Protein AF-A0AAW5EIE1-F1 (afdb_monomer)

Secondary structure (DSSP, 8-state):
-HHHHHHHHHHHHHHHHHHHTT-SEEE--TTSEEEE-TTSHHHHHHHHHTTTSEEEEEEEEEETTEEEEEEEEEETTEEEEEE-SSPPBTTTB--SSHHHHHHHT-TTPPPPPP--S-----S--

Sequence (125 aa):
QENVSVNSDNLIKEIIQAINEKKELVILPETAFAFNLKNTLYEKMLKELSYQIIIITGAFNIQEGKTYNSTYIFKGGNSYILNKHFLVPFGEEIPFFKKTIQKYFLPNIAEFDQGPLQSKYKLND

Foldseek 3Di:
DVVLVVLLVVVLVVLVVCLVVQHQEDEEDLDSRAEAPPPDPSLQSLLVSQLRHWYWYWHWHDDPNFIFSWIWIHHNSDIDIGGAADDDDPQADPDPPRVVCCVPPNVPHHHHDGDDDDPDDDPDD

pLDDT: mean 87.67, std 12.0, range [51.94, 98.62]

Nearest PDB structures (foldseek):
  1j31-assembly2_D  TM=7.110E-01  e=5.820E-05  Pyrococcus horikoshii OT3
  6ypa-assembly2_C  TM=7.071E-01  e=7.002E-05  Pyrococcus horikoshii
  2e11-assembly2_D  TM=8.183E-01  e=5.350E-04  Xanthomonas campestris pv. campestris
  3ilv-assembly1_A  TM=7.315E-01  e=3.073E-04  Cytophaga hutchinsonii ATCC 33406
  6ofb-assembly1_A  TM=7.328E-01  e=5.917E-03  Homo sapiens

Organism: Campylobacte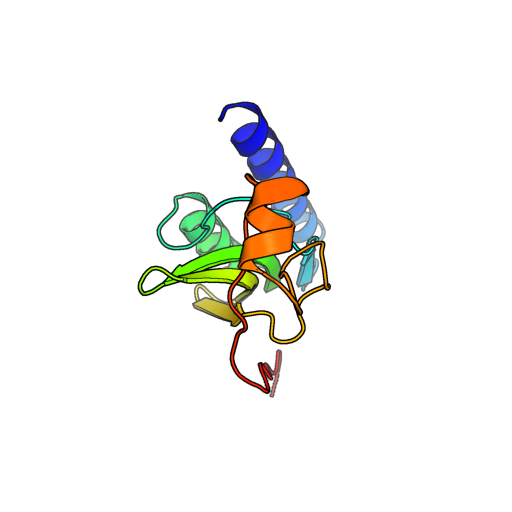r jejuni (NCBI:txid197)

Solvent-accessible surface area (backbone atoms only — not comparable to full-atom values): 7135 Å² total; per-residue (Å²): 113,70,71,59,52,56,52,43,54,50,53,51,50,53,52,51,48,39,45,75,70,68,37,67,65,49,79,53,54,68,58,61,41,86,44,61,40,75,96,36,72,63,47,53,52,48,19,62,52,9,64,69,26,34,39,36,36,10,22,30,42,71,56,97,93,40,40,21,55,18,44,36,39,22,46,71,54,39,79,48,79,36,44,42,47,85,67,50,73,79,72,29,34,66,87,66,64,44,74,58,44,26,74,75,77,45,76,80,69,73,63,48,45,71,32,63,92,76,71,85,80,76,94,68,135

InterPro domains:
  IPR003010 Carbon-nitrogen hydrolase [PS50263] (1-125)
  IPR004563 Apolipoprotein N-acyltransferase [PTHR38686] (12-123)
  IPR036526 Carbon-nitrogen hydrolase superfamily [G3DSA:3.60.110.10] (1-116)
  IPR036526 Carbon-nitrogen hydrolase superfamily [SSF56317] (3-105)

Structure (mmCIF, N/CA/C/O backbone):
data_AF-A0AAW5EIE1-F1
#
_entry.id   AF-A0AAW5EIE1-F1
#
loop_
_atom_site.group_PDB
_atom_site.id
_atom_site.type_symbol
_atom_site.label_atom_id
_atom_site.label_alt_id
_atom_site.label_comp_id
_atom_site.label_asym_id
_atom_site.label_entity_id
_atom_site.label_seq_id
_atom_site.pdbx_PDB_ins_code
_atom_site.Cartn_x
_atom_site.Cartn_y
_atom_site.Cartn_z
_atom_site.occupancy
_atom_site.B_iso_or_equiv
_atom_site.auth_seq_id
_atom_site.auth_comp_id
_atom_site.auth_asym_id
_atom_site.auth_atom_id
_atom_site.pdbx_PDB_model_num
ATOM 1 N N . GLN A 1 1 ? 6.346 16.640 -6.702 1.00 51.94 1 GLN A N 1
ATOM 2 C CA . GLN A 1 1 ? 6.401 16.050 -5.345 1.00 51.94 1 GLN A CA 1
ATOM 3 C C . GLN A 1 1 ? 5.239 16.535 -4.480 1.00 51.94 1 GLN A C 1
ATOM 5 O O . GLN A 1 1 ? 4.584 15.693 -3.891 1.00 51.94 1 GLN A O 1
ATOM 10 N N . GLU A 1 2 ? 4.900 17.827 -4.495 1.00 56.16 2 GLU A N 1
ATOM 11 C CA . GLU A 1 2 ? 3.816 18.424 -3.685 1.00 56.16 2 GLU A CA 1
ATOM 12 C C . GLU A 1 2 ? 2.404 17.845 -3.947 1.00 56.16 2 GLU A C 1
ATOM 14 O O . GLU A 1 2 ? 1.664 17.550 -3.014 1.00 56.16 2 GLU A O 1
ATOM 19 N N . ASN A 1 3 ? 2.046 17.553 -5.203 1.00 60.66 3 ASN A N 1
ATOM 20 C CA . ASN A 1 3 ? 0.731 16.963 -5.523 1.00 60.66 3 ASN A CA 1
ATOM 21 C C . ASN A 1 3 ? 0.568 15.508 -5.038 1.00 60.66 3 ASN A C 1
ATOM 23 O O . ASN A 1 3 ? -0.545 15.071 -4.754 1.00 60.66 3 ASN A O 1
ATOM 27 N N . VAL A 1 4 ? 1.669 14.754 -4.934 1.00 66.25 4 VAL A N 1
ATOM 28 C CA . VAL A 1 4 ? 1.647 13.351 -4.481 1.00 66.25 4 VAL A CA 1
ATOM 29 C C . VAL A 1 4 ? 1.430 13.284 -2.969 1.00 66.25 4 VAL A C 1
ATOM 31 O O . VAL A 1 4 ? 0.671 12.434 -2.503 1.00 66.25 4 VAL A O 1
ATOM 34 N N . SER A 1 5 ? 2.030 14.205 -2.206 1.00 72.69 5 SER A N 1
ATOM 35 C CA . SER A 1 5 ? 1.793 14.311 -0.762 1.00 72.69 5 SER A CA 1
ATOM 36 C C . SER A 1 5 ? 0.367 14.765 -0.455 1.00 72.69 5 SER A C 1
ATOM 38 O O . SER A 1 5 ? -0.298 14.128 0.352 1.00 72.69 5 SER A O 1
ATOM 40 N N . VAL A 1 6 ? -0.162 15.767 -1.170 1.00 75.69 6 VAL A N 1
ATOM 41 C CA . VAL A 1 6 ? -1.543 16.247 -0.954 1.00 75.69 6 VAL A CA 1
ATOM 42 C C . VAL A 1 6 ? -2.577 15.140 -1.185 1.00 75.69 6 VAL A C 1
ATOM 44 O O . VAL A 1 6 ? -3.496 14.980 -0.382 1.00 75.69 6 VAL A O 1
ATOM 47 N N . ASN A 1 7 ? -2.424 14.343 -2.249 1.00 88.94 7 ASN A N 1
ATOM 48 C CA . ASN A 1 7 ? -3.323 13.213 -2.498 1.00 88.94 7 ASN A CA 1
ATOM 49 C C . ASN A 1 7 ? -3.230 12.155 -1.390 1.00 88.94 7 ASN A C 1
ATOM 51 O O . ASN A 1 7 ? -4.246 11.685 -0.885 1.00 88.94 7 ASN A O 1
ATOM 55 N N . SER A 1 8 ? -2.008 11.821 -0.978 1.00 92.81 8 SER A N 1
ATOM 56 C CA . SER A 1 8 ? -1.754 10.838 0.079 1.00 92.81 8 SER A CA 1
ATOM 57 C C . SER A 1 8 ? -2.367 11.267 1.412 1.00 92.81 8 SER A C 1
ATOM 59 O O . SER A 1 8 ? -2.980 10.456 2.100 1.00 92.81 8 SER A O 1
ATOM 61 N N . ASP A 1 9 ? -2.280 12.552 1.751 1.00 94.62 9 ASP A N 1
ATOM 62 C CA . ASP A 1 9 ? -2.865 13.097 2.975 1.00 94.62 9 ASP A CA 1
ATOM 63 C C . ASP A 1 9 ? -4.399 13.044 2.952 1.00 94.62 9 ASP A C 1
ATOM 65 O O . ASP A 1 9 ? -5.029 12.813 3.985 1.00 94.62 9 ASP A O 1
ATOM 69 N N . ASN A 1 10 ? -5.020 13.213 1.781 1.00 95.94 10 ASN A N 1
ATOM 70 C CA . ASN A 1 10 ? -6.466 13.045 1.634 1.00 95.94 10 ASN A CA 1
ATOM 71 C C . ASN A 1 10 ? -6.891 11.583 1.816 1.00 95.94 10 ASN A C 1
ATOM 73 O O . ASN A 1 10 ? -7.852 11.330 2.538 1.00 95.94 10 ASN A O 1
ATOM 77 N N . LEU A 1 11 ? -6.128 10.625 1.284 1.00 97.31 11 LEU A N 1
ATOM 78 C CA . LEU A 1 11 ? -6.376 9.200 1.529 1.00 97.31 11 LEU A CA 1
ATOM 79 C C . LEU A 1 11 ? -6.273 8.851 3.021 1.00 97.31 11 LEU A C 1
ATOM 81 O O . LEU A 1 11 ? -7.089 8.093 3.540 1.00 97.31 11 LEU A O 1
ATOM 85 N N . ILE A 1 12 ? -5.310 9.435 3.744 1.00 97.94 12 ILE A N 1
ATOM 86 C CA . ILE A 1 12 ? -5.220 9.264 5.202 1.00 97.94 12 ILE A CA 1
ATOM 87 C C . ILE A 1 12 ? -6.476 9.802 5.900 1.00 97.94 12 ILE A C 1
ATOM 89 O O . ILE A 1 12 ? -6.994 9.149 6.806 1.00 97.94 12 ILE A O 1
ATOM 93 N N . LYS A 1 13 ? -7.003 10.958 5.477 1.00 97.81 13 LYS A N 1
ATOM 94 C CA . LYS A 1 13 ? -8.252 11.503 6.034 1.00 97.81 13 LYS A CA 1
ATOM 95 C C . LYS A 1 13 ? -9.444 10.582 5.777 1.00 97.81 13 LYS A C 1
ATOM 97 O O . LYS A 1 13 ? -10.235 10.382 6.693 1.00 97.81 13 LYS A O 1
ATOM 102 N N . GLU A 1 14 ? -9.552 9.992 4.587 1.00 97.81 14 GLU A N 1
ATOM 103 C CA . GLU A 1 14 ? -10.606 9.018 4.263 1.00 97.81 14 GLU A CA 1
ATOM 104 C C . GLU A 1 14 ? -10.526 7.770 5.155 1.00 97.81 14 GLU A C 1
ATOM 106 O O . GLU A 1 14 ? -11.544 7.305 5.667 1.00 97.81 14 GLU A O 1
ATOM 111 N N . ILE A 1 15 ? -9.316 7.266 5.427 1.00 98.50 15 ILE A N 1
ATOM 112 C CA . ILE A 1 15 ? -9.110 6.147 6.360 1.00 98.50 15 ILE A CA 1
ATOM 113 C C . ILE A 1 15 ? -9.536 6.539 7.782 1.00 98.50 15 ILE A C 1
ATOM 115 O O . ILE A 1 15 ? -10.245 5.782 8.444 1.00 98.50 15 ILE A O 1
ATOM 119 N N . ILE A 1 16 ? -9.140 7.724 8.258 1.00 98.56 16 ILE A N 1
ATOM 120 C CA . ILE A 1 16 ? -9.537 8.227 9.583 1.00 98.56 16 ILE A CA 1
ATOM 121 C C . ILE A 1 16 ? -11.059 8.384 9.670 1.00 98.56 16 ILE A C 1
ATOM 123 O O . ILE A 1 16 ? -11.661 8.032 10.684 1.00 98.56 16 ILE A O 1
ATOM 127 N N . GLN A 1 17 ? -11.700 8.870 8.608 1.00 98.56 17 GLN A N 1
ATOM 128 C CA . GLN A 1 17 ? -13.154 8.947 8.540 1.00 98.56 17 GLN A CA 1
ATOM 129 C C . GLN A 1 17 ? -13.787 7.552 8.640 1.00 98.56 17 GLN A C 1
ATOM 131 O O . GLN A 1 17 ? -14.705 7.368 9.435 1.00 98.56 17 GLN A O 1
ATOM 136 N N . ALA A 1 18 ? -13.267 6.555 7.919 1.00 98.50 18 ALA A N 1
ATOM 137 C CA . ALA A 1 18 ? -13.751 5.179 8.010 1.00 98.50 18 ALA A CA 1
ATOM 138 C C . ALA A 1 18 ? -13.607 4.594 9.432 1.00 98.50 18 ALA A C 1
ATOM 140 O O . ALA A 1 18 ? -14.518 3.917 9.911 1.00 98.50 18 ALA A O 1
ATOM 141 N N . ILE A 1 19 ? -12.515 4.906 10.140 1.00 98.50 19 ILE A N 1
ATOM 142 C CA . ILE A 1 19 ? -12.332 4.543 11.558 1.00 98.50 19 ILE A CA 1
ATOM 143 C C . ILE A 1 19 ? -13.406 5.202 12.432 1.00 98.50 19 ILE A C 1
ATOM 145 O O . ILE A 1 19 ? -14.047 4.527 13.238 1.00 98.50 19 ILE A O 1
ATOM 149 N N . ASN A 1 20 ? -13.648 6.504 12.255 1.00 98.44 20 ASN A N 1
ATOM 150 C CA . ASN A 1 20 ? -14.661 7.244 13.017 1.00 98.44 20 ASN A CA 1
ATOM 151 C C . ASN A 1 20 ? -16.080 6.708 12.768 1.00 98.44 20 ASN A C 1
ATOM 153 O O . ASN A 1 20 ? -16.903 6.655 13.682 1.00 98.44 20 ASN A O 1
ATOM 157 N N . GLU A 1 21 ? -16.353 6.258 11.544 1.00 98.38 21 GLU A N 1
ATOM 158 C CA . GLU A 1 21 ? -17.590 5.578 11.151 1.00 98.38 21 GLU A CA 1
ATOM 159 C C . GLU A 1 21 ? -17.651 4.104 11.596 1.00 98.38 21 GLU A C 1
ATOM 161 O O . GLU A 1 21 ? -18.618 3.407 11.280 1.00 98.38 21 GLU A O 1
ATOM 166 N N . LYS A 1 22 ? -16.644 3.626 12.343 1.00 97.94 22 LYS A N 1
ATOM 167 C CA . LYS A 1 22 ? -16.527 2.258 12.869 1.00 97.94 22 LYS A CA 1
ATOM 168 C C . LYS A 1 22 ? -16.569 1.182 11.779 1.00 97.94 22 LYS A C 1
ATOM 170 O O . LYS A 1 22 ? -17.140 0.111 11.980 1.00 97.94 22 LYS A O 1
ATOM 175 N N . LYS A 1 23 ? -15.989 1.463 10.610 1.00 98.12 23 LYS A N 1
ATOM 176 C CA . LYS A 1 23 ? -15.794 0.454 9.562 1.00 98.12 23 LYS A CA 1
ATOM 177 C C . LYS A 1 23 ? -14.722 -0.543 10.000 1.00 98.12 23 LYS A C 1
ATOM 179 O O . LYS A 1 23 ? -13.731 -0.169 10.617 1.00 98.12 23 LYS A O 1
ATOM 184 N N . GLU A 1 24 ? -14.892 -1.802 9.618 1.00 97.06 24 GLU A N 1
ATOM 185 C CA . GLU A 1 24 ? -13.910 -2.862 9.893 1.00 97.06 24 GLU A CA 1
ATOM 186 C C . GLU A 1 24 ? -12.776 -2.902 8.853 1.00 97.06 24 GLU A C 1
ATOM 188 O O . GLU A 1 24 ? -11.673 -3.373 9.133 1.00 97.06 24 GLU A O 1
ATOM 193 N N . LEU A 1 25 ? -13.046 -2.403 7.643 1.00 97.19 25 LEU A N 1
ATOM 194 C CA . LEU A 1 25 ? -12.171 -2.488 6.479 1.00 97.19 25 LEU A CA 1
ATOM 195 C C . LEU A 1 25 ? -12.340 -1.254 5.589 1.00 97.19 25 LEU A C 1
ATOM 197 O O . LEU A 1 25 ? -13.460 -0.802 5.346 1.00 97.19 25 LEU A O 1
ATOM 201 N N . VAL A 1 26 ? -11.229 -0.774 5.037 1.00 98.00 26 VAL A N 1
ATOM 202 C CA . VAL A 1 26 ? -11.187 0.196 3.939 1.00 98.00 26 VAL A CA 1
ATOM 203 C C . VAL A 1 26 ? -10.357 -0.367 2.785 1.00 98.00 26 VAL A C 1
ATOM 205 O O . VAL A 1 26 ? -9.292 -0.950 2.998 1.00 98.00 26 VAL A O 1
ATOM 208 N N . ILE A 1 27 ? -10.862 -0.212 1.560 1.00 97.81 27 ILE A N 1
ATOM 209 C CA . ILE A 1 27 ? -10.189 -0.633 0.326 1.00 97.81 27 ILE A CA 1
ATOM 210 C C . ILE A 1 27 ? -9.999 0.599 -0.553 1.00 97.81 27 ILE A C 1
ATOM 212 O O . ILE A 1 27 ? -10.970 1.274 -0.890 1.00 97.81 27 ILE A O 1
ATOM 216 N N . LEU A 1 28 ? -8.753 0.874 -0.922 1.00 97.06 28 LEU A N 1
ATOM 217 C CA . LEU A 1 28 ? -8.354 1.983 -1.781 1.00 97.06 28 LEU A CA 1
ATOM 218 C C . LEU A 1 28 ? -7.927 1.479 -3.174 1.00 97.06 28 LEU A C 1
ATOM 220 O O . LEU A 1 28 ? -7.631 0.291 -3.331 1.00 97.06 28 LEU A O 1
ATOM 224 N N . PRO A 1 29 ? -7.871 2.362 -4.191 1.00 94.88 29 PRO A N 1
ATOM 225 C CA . PRO A 1 29 ? -7.454 1.995 -5.545 1.00 94.88 29 PRO A CA 1
ATOM 226 C C . PRO A 1 29 ? -6.033 1.408 -5.646 1.00 94.88 29 PRO A C 1
ATOM 228 O O . PRO A 1 29 ? -5.179 1.615 -4.785 1.00 94.88 29 PRO A O 1
ATOM 231 N N . GLU A 1 30 ? -5.762 0.740 -6.768 1.00 86.75 30 GLU A N 1
ATOM 232 C CA . GLU A 1 30 ? -4.517 0.014 -7.083 1.00 86.75 30 GLU A CA 1
ATOM 233 C C . GLU A 1 30 ? -3.233 0.868 -7.075 1.00 86.75 30 GLU A C 1
ATOM 235 O O . GLU A 1 30 ? -2.134 0.361 -6.869 1.00 86.75 30 GLU A O 1
ATOM 240 N N . THR A 1 31 ? -3.334 2.178 -7.262 1.00 89.50 31 THR A N 1
ATOM 241 C CA . THR A 1 31 ? -2.174 3.084 -7.207 1.00 89.50 31 THR A CA 1
ATOM 242 C C . THR A 1 31 ? -2.521 4.326 -6.396 1.00 89.50 31 THR A C 1
ATOM 244 O O . THR A 1 31 ? -2.206 5.454 -6.769 1.00 89.50 31 THR A O 1
ATOM 247 N N . ALA A 1 32 ? -3.217 4.120 -5.275 1.00 94.31 32 ALA A N 1
ATOM 248 C CA . ALA A 1 32 ? -3.592 5.197 -4.366 1.00 94.31 32 ALA A CA 1
ATOM 249 C C . ALA A 1 32 ? -2.344 5.947 -3.855 1.00 94.31 32 ALA A C 1
ATOM 251 O O . ALA A 1 32 ? -2.319 7.179 -3.830 1.00 94.31 32 ALA A O 1
ATOM 252 N N . PHE A 1 33 ? -1.267 5.210 -3.557 1.00 95.12 33 PHE A N 1
ATOM 253 C CA . PHE A 1 33 ? 0.054 5.770 -3.270 1.00 95.12 33 PHE A CA 1
ATOM 254 C C . PHE A 1 33 ? 1.002 5.530 -4.454 1.00 95.12 33 PHE A C 1
ATOM 256 O O . PHE A 1 33 ? 1.672 4.503 -4.539 1.00 95.12 33 PHE A O 1
ATOM 263 N N . ALA A 1 34 ? 1.073 6.492 -5.378 1.00 92.12 34 ALA A N 1
ATOM 264 C CA . ALA A 1 34 ? 1.871 6.422 -6.612 1.00 92.12 34 ALA A CA 1
ATOM 265 C C . ALA A 1 34 ? 3.396 6.602 -6.399 1.00 92.12 34 ALA A C 1
ATOM 267 O O . ALA A 1 34 ? 4.053 7.388 -7.082 1.00 92.12 34 ALA A O 1
ATOM 268 N N . PHE A 1 35 ? 3.961 5.921 -5.403 1.00 93.00 35 PHE A N 1
ATOM 269 C CA . PHE A 1 35 ? 5.385 5.911 -5.062 1.00 93.00 35 PHE A CA 1
ATOM 270 C C . PHE A 1 35 ? 5.742 4.619 -4.317 1.00 93.00 35 PHE A C 1
ATOM 272 O O . PHE A 1 35 ? 4.861 3.854 -3.925 1.00 93.00 35 PHE A O 1
ATOM 279 N N . ASN A 1 36 ? 7.042 4.374 -4.107 1.00 95.31 36 ASN A N 1
ATOM 280 C CA . ASN A 1 36 ? 7.492 3.253 -3.283 1.00 95.31 36 ASN A CA 1
ATOM 281 C C . ASN A 1 36 ? 7.035 3.442 -1.834 1.00 95.31 36 ASN A C 1
ATOM 283 O O . ASN A 1 36 ? 7.621 4.249 -1.115 1.00 95.31 36 ASN A O 1
ATOM 287 N N . LEU A 1 37 ? 6.011 2.704 -1.405 1.00 96.19 37 LEU A N 1
ATOM 288 C CA . LEU A 1 37 ? 5.418 2.886 -0.080 1.00 96.19 37 LEU A CA 1
ATOM 289 C C . LEU A 1 37 ? 6.318 2.338 1.032 1.00 96.19 37 LEU A C 1
ATOM 291 O O . LEU A 1 37 ? 6.341 2.887 2.133 1.00 96.19 37 LEU A O 1
ATOM 295 N N . LYS A 1 38 ? 7.087 1.285 0.752 1.00 94.81 38 LYS A N 1
ATOM 296 C CA . LYS A 1 38 ? 7.955 0.632 1.737 1.00 94.81 38 LYS A CA 1
ATOM 297 C C . LYS A 1 38 ? 9.019 1.591 2.287 1.00 94.81 38 LYS A C 1
ATOM 299 O O . LYS A 1 38 ? 9.692 2.291 1.534 1.00 94.81 38 LYS A O 1
ATOM 304 N N . ASN A 1 39 ? 9.221 1.551 3.600 1.00 94.25 39 ASN A N 1
ATOM 305 C CA . ASN A 1 39 ? 10.112 2.389 4.403 1.00 94.25 39 ASN A CA 1
ATOM 306 C C . ASN A 1 39 ? 9.770 3.891 4.402 1.00 94.25 39 ASN A C 1
ATOM 308 O O . ASN A 1 39 ? 10.638 4.720 4.680 1.00 94.25 39 ASN A O 1
ATOM 312 N N . THR A 1 40 ? 8.518 4.263 4.122 1.00 95.75 40 THR A N 1
ATOM 313 C CA . THR A 1 40 ? 8.075 5.668 4.135 1.00 95.75 40 THR A CA 1
ATOM 314 C C . THR A 1 40 ? 7.346 6.046 5.425 1.00 95.75 40 THR A C 1
ATOM 316 O O . THR A 1 40 ? 6.956 5.192 6.224 1.00 95.75 40 THR A O 1
ATOM 319 N N . LEU A 1 41 ? 7.129 7.350 5.632 1.00 96.12 41 LEU A N 1
ATOM 320 C CA . LEU A 1 41 ? 6.269 7.842 6.712 1.00 96.12 41 LEU A CA 1
ATOM 321 C C . LEU A 1 41 ? 4.825 7.337 6.558 1.00 96.12 41 LEU A C 1
ATOM 323 O O . LEU A 1 41 ? 4.216 6.946 7.550 1.00 96.12 41 LEU A O 1
ATOM 327 N N . TYR A 1 42 ? 4.311 7.275 5.326 1.00 97.44 42 TYR A N 1
ATOM 328 C CA . TYR A 1 42 ? 2.962 6.784 5.050 1.00 97.44 42 TYR A CA 1
ATOM 329 C C . TYR A 1 42 ? 2.800 5.311 5.429 1.00 97.44 42 TYR A C 1
ATOM 331 O O . TYR A 1 42 ? 1.807 4.966 6.057 1.00 97.44 42 TYR A O 1
ATOM 339 N N . GLU A 1 43 ? 3.787 4.448 5.162 1.00 97.50 43 GLU A N 1
ATOM 340 C CA . GLU A 1 43 ? 3.730 3.053 5.629 1.00 97.50 43 GLU A CA 1
ATOM 341 C C . GLU A 1 43 ? 3.629 2.970 7.157 1.00 97.50 43 GLU A C 1
ATOM 343 O O . GLU A 1 43 ? 2.834 2.190 7.679 1.00 97.50 43 GLU A O 1
ATOM 348 N N . LYS A 1 44 ? 4.405 3.788 7.882 1.00 98.06 44 LYS A N 1
ATOM 349 C CA . LYS A 1 44 ? 4.339 3.837 9.350 1.00 98.06 44 LYS A CA 1
ATOM 350 C C . LYS A 1 44 ? 2.953 4.274 9.820 1.00 98.06 44 LYS A C 1
ATOM 352 O O . LYS A 1 44 ? 2.366 3.605 10.658 1.00 98.06 44 LYS A O 1
ATOM 357 N N . MET A 1 45 ? 2.404 5.341 9.239 1.00 98.06 45 MET A N 1
ATOM 358 C CA . MET A 1 45 ? 1.059 5.826 9.569 1.00 98.06 45 MET A CA 1
ATOM 359 C C . MET A 1 45 ? -0.016 4.768 9.300 1.00 98.06 45 MET A C 1
ATOM 361 O O . MET A 1 45 ? -0.883 4.550 10.140 1.00 98.06 45 MET A O 1
ATOM 365 N N . LEU A 1 46 ? 0.054 4.079 8.160 1.00 98.50 46 LEU A N 1
ATOM 366 C CA . LEU A 1 46 ? -0.887 3.018 7.801 1.00 98.50 46 LEU A CA 1
ATOM 367 C C . LEU A 1 46 ? -0.795 1.825 8.763 1.00 98.50 46 LEU A C 1
ATOM 369 O O . LEU A 1 46 ? -1.829 1.290 9.155 1.00 98.50 46 LEU A O 1
ATOM 373 N N . LYS A 1 47 ? 0.411 1.443 9.210 1.00 98.50 47 LYS A N 1
ATOM 374 C CA . LYS A 1 47 ? 0.584 0.422 10.258 1.00 98.50 47 LYS A CA 1
ATOM 375 C C . LYS A 1 47 ? -0.078 0.838 11.569 1.00 98.50 47 LYS A C 1
ATOM 377 O O . LYS A 1 47 ? -0.832 0.040 12.118 1.00 98.50 47 LYS A O 1
ATOM 382 N N . GLU A 1 48 ? 0.123 2.072 12.023 1.00 98.56 48 GLU A N 1
ATOM 383 C CA . GLU A 1 48 ? -0.506 2.570 13.256 1.00 98.56 48 GLU A CA 1
ATOM 384 C C . GLU A 1 48 ? -2.038 2.610 13.157 1.00 98.56 48 GLU A C 1
ATOM 386 O O . GLU A 1 48 ? -2.745 2.123 14.039 1.00 98.56 48 GLU A O 1
ATOM 391 N N . LEU A 1 49 ? -2.580 3.118 12.047 1.00 98.62 49 LEU A N 1
ATOM 392 C CA . LEU A 1 49 ? -4.027 3.120 11.808 1.00 98.62 49 LEU A CA 1
ATOM 393 C C . LEU A 1 49 ? -4.593 1.693 11.734 1.00 98.62 49 LEU A C 1
ATOM 395 O O . LEU A 1 49 ? -5.731 1.457 12.141 1.00 98.62 49 LEU A O 1
ATOM 399 N N . SER A 1 50 ? -3.788 0.724 11.285 1.00 98.44 50 SER A N 1
ATOM 400 C CA . SER A 1 50 ? -4.243 -0.653 11.099 1.00 98.44 50 SER A CA 1
ATOM 401 C C . SER A 1 50 ? -4.549 -1.432 12.381 1.00 98.44 50 SER A C 1
ATOM 403 O O . SER A 1 50 ? -5.099 -2.533 12.319 1.00 98.44 50 SER A O 1
ATOM 405 N N . TYR A 1 51 ? -4.207 -0.884 13.552 1.00 98.31 51 TYR A N 1
ATOM 406 C CA . TYR A 1 51 ? -4.684 -1.417 14.830 1.00 98.31 51 TYR A CA 1
ATOM 407 C C . TYR A 1 51 ? -6.191 -1.211 15.030 1.00 98.31 51 TYR A C 1
ATOM 409 O O . TYR A 1 51 ? -6.797 -1.930 15.818 1.00 98.31 51 TYR A O 1
ATOM 417 N N . GLN A 1 52 ? -6.791 -0.246 14.327 1.00 98.44 52 GLN A N 1
ATOM 418 C CA . GLN A 1 52 ? -8.202 0.125 14.472 1.00 98.44 52 GLN A CA 1
ATOM 419 C C . GLN A 1 52 ? -9.069 -0.320 13.286 1.00 98.44 52 GLN A C 1
ATOM 421 O O . GLN A 1 52 ? -10.271 -0.503 13.453 1.00 98.44 52 GLN A O 1
ATOM 426 N N . ILE A 1 53 ? -8.480 -0.498 12.100 1.00 98.50 53 ILE A N 1
ATOM 427 C CA . ILE A 1 53 ? -9.184 -0.860 10.861 1.00 98.50 53 ILE A CA 1
ATOM 428 C C . ILE A 1 53 ? -8.277 -1.710 9.966 1.00 98.50 53 ILE A C 1
ATOM 430 O O . ILE A 1 53 ? -7.064 -1.532 9.962 1.00 98.50 53 ILE A O 1
ATOM 434 N N . ILE A 1 54 ? -8.826 -2.618 9.163 1.00 98.56 54 ILE A N 1
ATOM 435 C CA . ILE A 1 54 ? -8.039 -3.272 8.109 1.00 98.56 54 ILE A CA 1
ATOM 436 C C . ILE A 1 54 ? -7.919 -2.312 6.921 1.00 98.56 54 ILE A C 1
ATOM 438 O O . ILE A 1 54 ? -8.915 -1.746 6.481 1.00 98.56 54 ILE A O 1
ATOM 442 N N . ILE A 1 55 ? -6.718 -2.140 6.370 1.00 98.50 55 ILE A N 1
ATOM 443 C CA . ILE A 1 55 ? -6.488 -1.247 5.225 1.00 98.50 55 ILE A CA 1
ATOM 444 C C . ILE A 1 55 ? -5.941 -2.066 4.065 1.00 98.50 55 ILE A C 1
ATOM 446 O O . ILE A 1 55 ? -4.884 -2.679 4.186 1.00 98.50 55 ILE A O 1
ATOM 450 N N . ILE A 1 56 ? -6.630 -2.046 2.929 1.00 98.00 56 ILE A N 1
ATOM 451 C CA . ILE A 1 56 ? -6.134 -2.591 1.665 1.00 98.00 56 ILE A CA 1
ATOM 452 C C . ILE A 1 56 ? -5.908 -1.413 0.727 1.00 98.00 56 ILE A C 1
ATOM 454 O O . ILE A 1 56 ? -6.827 -0.645 0.464 1.00 98.00 56 ILE A O 1
ATOM 458 N N . THR A 1 57 ? -4.686 -1.235 0.241 1.00 97.56 57 THR A N 1
ATOM 459 C CA . THR A 1 57 ? -4.342 -0.109 -0.632 1.00 97.56 57 THR A CA 1
ATOM 460 C C . THR A 1 57 ? -3.311 -0.510 -1.665 1.00 97.56 57 THR A C 1
ATOM 462 O O . THR A 1 57 ? -2.500 -1.402 -1.426 1.00 97.56 57 THR A O 1
ATOM 465 N N . GLY A 1 58 ? -3.335 0.141 -2.818 1.00 96.81 58 GLY A N 1
ATOM 466 C CA . GLY A 1 58 ? -2.366 -0.090 -3.868 1.00 96.81 58 GLY A CA 1
ATOM 467 C C . GLY A 1 58 ? -1.238 0.944 -3.883 1.00 96.81 58 GLY A C 1
ATOM 468 O O . GLY A 1 58 ? -1.464 2.145 -3.687 1.00 96.81 58 GLY A O 1
ATOM 469 N N . ALA A 1 59 ? -0.012 0.467 -4.089 1.00 96.31 59 ALA A N 1
ATOM 470 C CA . ALA A 1 59 ? 1.193 1.285 -4.136 1.00 96.31 59 ALA A CA 1
ATOM 471 C C . ALA A 1 59 ? 2.334 0.595 -4.894 1.00 96.31 59 ALA A C 1
ATOM 473 O O . ALA A 1 59 ? 2.272 -0.600 -5.192 1.00 96.31 59 ALA A O 1
ATOM 474 N N . PHE A 1 60 ? 3.424 1.320 -5.155 1.00 95.06 60 PHE A N 1
ATOM 475 C CA . PHE A 1 60 ? 4.632 0.681 -5.676 1.00 95.06 60 PHE A CA 1
ATOM 476 C C . PHE A 1 60 ? 5.413 0.009 -4.545 1.00 95.06 60 PHE A C 1
ATOM 478 O O . PHE A 1 60 ? 5.534 0.549 -3.442 1.00 95.06 60 PHE A O 1
ATOM 485 N N . ASN A 1 61 ? 5.991 -1.150 -4.844 1.00 94.94 61 ASN A N 1
ATOM 486 C CA . ASN A 1 61 ? 6.965 -1.830 -3.998 1.00 94.94 61 ASN A CA 1
ATOM 487 C C . ASN A 1 61 ? 8.276 -1.944 -4.776 1.00 94.94 61 ASN A C 1
ATOM 489 O O . ASN A 1 61 ? 8.304 -2.561 -5.840 1.00 94.94 61 ASN A O 1
ATOM 493 N N . ILE A 1 62 ? 9.353 -1.355 -4.260 1.00 93.94 62 ILE A N 1
ATOM 494 C CA . ILE A 1 62 ? 10.689 -1.497 -4.843 1.00 93.94 62 ILE A CA 1
ATOM 495 C C . ILE A 1 62 ? 11.507 -2.457 -3.983 1.00 93.94 62 ILE A C 1
ATOM 497 O O . ILE A 1 62 ? 11.771 -2.196 -2.806 1.00 93.94 62 ILE A O 1
ATOM 501 N N . GLN A 1 63 ? 11.937 -3.568 -4.579 1.00 90.06 63 GLN A N 1
ATOM 502 C CA . GLN A 1 63 ? 12.773 -4.572 -3.924 1.00 90.06 63 GLN A CA 1
ATOM 503 C C . GLN A 1 63 ? 13.784 -5.137 -4.919 1.00 90.06 63 GLN A C 1
ATOM 505 O O . GLN A 1 63 ? 13.417 -5.512 -6.025 1.00 90.06 63 GLN A O 1
ATOM 510 N N . GLU A 1 64 ? 15.057 -5.210 -4.514 1.00 89.00 64 GLU A N 1
ATOM 511 C CA . GLU A 1 64 ? 16.131 -5.828 -5.316 1.00 89.00 64 GLU A CA 1
ATOM 512 C C . GLU A 1 64 ? 16.271 -5.221 -6.727 1.00 89.00 64 GLU A C 1
ATOM 514 O O . GLU A 1 64 ? 16.543 -5.914 -7.702 1.00 89.00 64 GLU A O 1
ATOM 519 N N . GLY A 1 65 ? 16.062 -3.904 -6.845 1.00 88.25 65 GLY A N 1
ATOM 520 C CA . GLY A 1 65 ? 16.139 -3.181 -8.121 1.00 88.25 65 GLY A CA 1
ATOM 521 C C . GLY A 1 65 ? 14.928 -3.368 -9.040 1.00 88.25 65 GLY A C 1
ATOM 522 O O . GLY A 1 65 ? 14.912 -2.794 -10.124 1.00 88.25 65 GLY A O 1
ATOM 523 N N . LYS A 1 66 ? 13.917 -4.125 -8.602 1.00 90.19 66 LYS A N 1
ATOM 524 C CA . LYS A 1 66 ? 12.653 -4.338 -9.309 1.00 90.19 66 LYS A CA 1
ATOM 525 C C . LYS A 1 66 ? 11.554 -3.444 -8.757 1.00 90.19 66 LYS A C 1
ATOM 527 O O . LYS A 1 66 ? 11.525 -3.188 -7.550 1.00 90.19 66 LYS A O 1
ATOM 532 N N . THR A 1 67 ? 10.654 -2.995 -9.625 1.00 92.75 67 THR A N 1
ATOM 533 C CA . THR A 1 67 ? 9.513 -2.142 -9.261 1.00 92.75 67 THR A CA 1
ATOM 534 C C . THR A 1 67 ? 8.222 -2.889 -9.537 1.00 92.75 67 THR A C 1
ATOM 536 O O . THR A 1 67 ? 7.946 -3.250 -10.672 1.00 92.75 67 THR A O 1
ATOM 539 N N . TYR A 1 68 ? 7.399 -3.094 -8.515 1.00 93.75 68 TYR A N 1
ATOM 540 C CA . TYR A 1 68 ? 6.148 -3.839 -8.630 1.00 93.75 68 TYR A CA 1
ATOM 541 C C . TYR A 1 68 ? 4.950 -2.930 -8.376 1.00 93.75 68 TYR A C 1
ATOM 543 O O . TYR A 1 68 ? 4.929 -2.197 -7.383 1.00 93.75 68 TYR A O 1
ATOM 551 N N .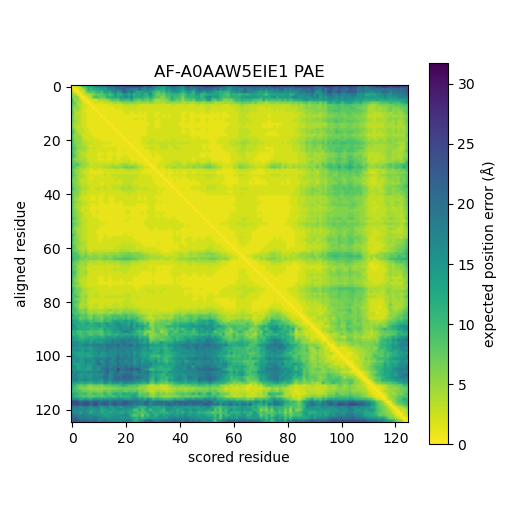 ASN A 1 69 ? 3.913 -3.050 -9.201 1.00 92.88 69 ASN A N 1
ATOM 552 C CA . ASN A 1 69 ? 2.579 -2.585 -8.843 1.00 92.88 69 ASN A CA 1
ATOM 553 C C . ASN A 1 69 ? 1.998 -3.574 -7.820 1.00 92.88 69 ASN A C 1
ATOM 555 O O . ASN A 1 69 ? 1.939 -4.780 -8.080 1.00 92.88 69 ASN A O 1
ATOM 559 N N . SER A 1 70 ? 1.693 -3.096 -6.616 1.00 94.62 70 SER A N 1
ATOM 560 C CA . SER A 1 70 ? 1.498 -3.964 -5.457 1.00 94.62 70 SER A CA 1
ATOM 561 C C . SER A 1 70 ? 0.278 -3.578 -4.644 1.00 94.62 70 SER A C 1
ATOM 563 O O . SER A 1 70 ? 0.008 -2.408 -4.396 1.00 94.62 70 SER A O 1
ATOM 565 N N . THR A 1 71 ? -0.417 -4.591 -4.140 1.00 95.81 71 THR A N 1
ATOM 566 C CA . THR A 1 71 ? -1.427 -4.424 -3.097 1.00 95.81 71 THR A CA 1
ATOM 567 C C . THR A 1 71 ? -0.774 -4.597 -1.732 1.00 95.81 71 THR A C 1
ATOM 569 O O . THR A 1 71 ? -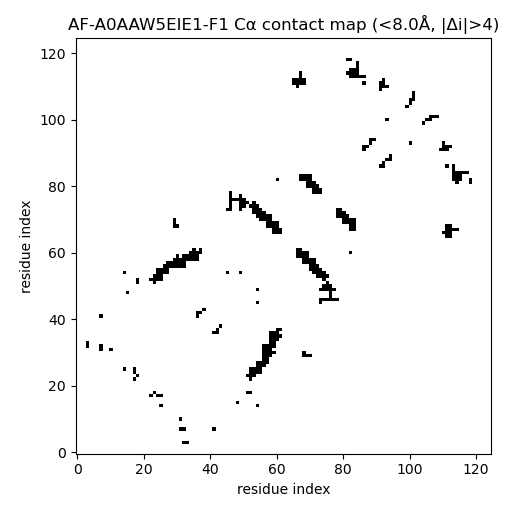0.156 -5.623 -1.453 1.00 95.81 71 THR A O 1
ATOM 572 N N . TYR A 1 72 ? -0.937 -3.602 -0.870 1.00 96.56 72 TYR A N 1
ATOM 573 C CA . TYR A 1 72 ? -0.572 -3.640 0.537 1.00 96.56 72 TYR A CA 1
ATOM 574 C C . TYR A 1 72 ? -1.811 -3.916 1.382 1.00 96.56 72 TYR A C 1
ATOM 576 O O . TYR A 1 72 ? -2.857 -3.295 1.198 1.00 96.56 72 TYR A O 1
ATOM 584 N N . ILE A 1 73 ? -1.671 -4.824 2.340 1.00 97.62 73 ILE A N 1
ATOM 585 C CA . ILE A 1 73 ? -2.686 -5.133 3.343 1.00 97.62 73 ILE A CA 1
ATOM 586 C C . ILE A 1 73 ? -2.087 -4.800 4.703 1.00 97.62 73 ILE A C 1
ATOM 588 O O . ILE A 1 73 ? -1.105 -5.420 5.110 1.00 97.62 73 ILE A O 1
ATOM 592 N N . PHE A 1 74 ? -2.678 -3.843 5.410 1.00 97.94 74 PHE A N 1
ATOM 593 C CA . PHE A 1 74 ? -2.313 -3.504 6.777 1.00 97.94 74 PHE A CA 1
ATOM 594 C C . PHE A 1 74 ? -3.365 -4.030 7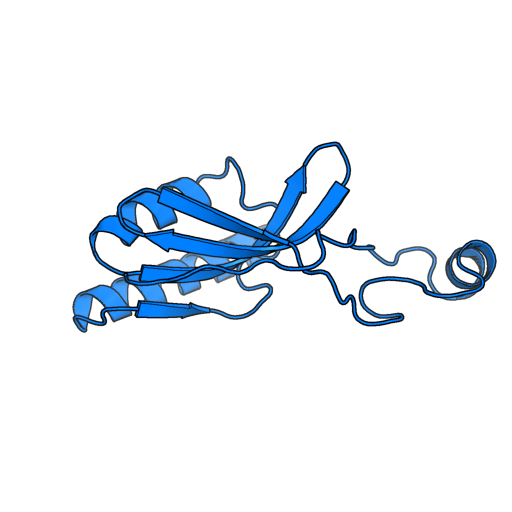.749 1.00 97.94 74 PHE A C 1
ATOM 596 O O . PHE A 1 74 ? -4.560 -3.773 7.583 1.00 97.94 74 PHE A O 1
ATOM 603 N N . LYS A 1 75 ? -2.919 -4.774 8.764 1.00 97.56 75 LYS A N 1
ATOM 604 C CA . LYS A 1 75 ? -3.785 -5.346 9.802 1.00 97.56 75 LYS A CA 1
ATOM 605 C C . LYS A 1 75 ? -3.006 -5.523 11.101 1.00 97.56 75 LYS A C 1
ATOM 607 O O . LYS A 1 75 ? -1.990 -6.219 11.122 1.00 97.56 75 LYS A O 1
ATOM 612 N N . GLY A 1 76 ? -3.507 -4.939 12.189 1.00 96.88 76 GLY A N 1
ATOM 613 C CA . GLY A 1 76 ? -2.957 -5.131 13.533 1.00 96.88 76 GLY A CA 1
ATOM 614 C C . GLY A 1 76 ? -1.481 -4.744 13.646 1.00 96.88 76 GLY A C 1
ATOM 615 O O . GLY A 1 76 ? -0.702 -5.497 14.223 1.00 96.88 76 GLY A O 1
ATOM 616 N N . GLY A 1 77 ? -1.079 -3.641 13.010 1.00 97.31 77 GLY A N 1
ATOM 617 C CA . GLY A 1 77 ? 0.306 -3.157 12.985 1.00 97.31 77 GLY A CA 1
ATOM 618 C C . GLY A 1 77 ? 1.208 -3.820 11.938 1.00 97.31 77 GLY A C 1
ATOM 619 O O . GLY A 1 77 ? 2.320 -3.350 11.696 1.00 97.31 77 GLY A O 1
ATOM 620 N N . ASN A 1 78 ? 0.746 -4.886 11.279 1.00 96.44 78 ASN A N 1
ATOM 621 C CA . ASN A 1 78 ? 1.515 -5.616 10.272 1.00 96.44 78 ASN A CA 1
ATOM 622 C C . ASN A 1 78 ? 1.194 -5.134 8.856 1.00 96.44 78 ASN A C 1
ATOM 624 O O . ASN A 1 78 ? 0.111 -4.614 8.602 1.00 96.44 78 ASN A O 1
ATOM 628 N N . SER A 1 79 ? 2.129 -5.352 7.927 1.00 95.75 79 SER A N 1
ATOM 629 C CA . SER A 1 79 ? 1.958 -5.082 6.495 1.00 95.75 79 SER A CA 1
ATOM 630 C C . SER A 1 79 ? 2.292 -6.319 5.666 1.00 95.75 79 SER A C 1
ATOM 632 O O . SER A 1 79 ? 3.399 -6.851 5.775 1.00 95.75 79 SER A O 1
ATOM 634 N N . TYR A 1 80 ? 1.379 -6.719 4.789 1.00 95.00 80 TYR A N 1
ATOM 635 C CA . TYR A 1 80 ? 1.551 -7.805 3.827 1.00 95.00 80 TYR A CA 1
ATOM 636 C C . TYR A 1 80 ? 1.519 -7.225 2.415 1.00 95.00 80 TYR A C 1
ATOM 638 O O . TYR A 1 80 ? 0.704 -6.351 2.132 1.00 95.00 80 TYR A O 1
ATOM 646 N N . ILE A 1 81 ? 2.409 -7.690 1.539 1.00 94.38 81 ILE A N 1
ATOM 647 C CA . ILE A 1 81 ? 2.584 -7.129 0.194 1.00 94.38 81 ILE A CA 1
ATOM 648 C C . ILE A 1 81 ? 2.325 -8.223 -0.837 1.00 94.38 81 ILE A C 1
ATOM 650 O O . ILE A 1 81 ? 2.931 -9.292 -0.777 1.00 94.38 81 ILE A O 1
ATOM 654 N N . LEU A 1 82 ? 1.432 -7.938 -1.779 1.00 93.19 82 LEU A N 1
ATOM 655 C CA . LEU A 1 82 ? 1.065 -8.807 -2.890 1.00 93.19 82 LEU A CA 1
ATOM 656 C C . LEU A 1 82 ? 1.462 -8.106 -4.194 1.00 93.19 82 LEU A C 1
ATOM 658 O O . LEU A 1 82 ? 0.829 -7.128 -4.594 1.00 93.19 82 LEU A O 1
ATOM 662 N N . ASN A 1 83 ? 2.518 -8.590 -4.848 1.00 93.06 83 ASN A N 1
ATOM 663 C CA . ASN A 1 83 ? 2.996 -8.023 -6.112 1.00 93.06 83 ASN A CA 1
ATOM 664 C C . ASN A 1 83 ? 2.147 -8.564 -7.277 1.00 93.06 83 ASN A C 1
ATOM 666 O O . ASN A 1 83 ? 1.936 -9.778 -7.382 1.00 93.06 83 ASN A O 1
ATOM 670 N N . LYS A 1 84 ? 1.680 -7.684 -8.168 1.00 90.50 84 LYS A N 1
ATOM 671 C CA . LYS A 1 84 ? 0.852 -8.048 -9.326 1.00 90.50 84 LYS A CA 1
ATOM 672 C C . LYS A 1 84 ? 1.615 -8.979 -10.272 1.00 90.50 84 LYS A C 1
ATOM 674 O O . LYS A 1 84 ? 2.751 -8.706 -10.646 1.00 90.50 84 LYS A O 1
ATOM 679 N N . HIS A 1 85 ? 0.993 -10.097 -10.645 1.00 87.38 85 HIS A N 1
ATOM 680 C CA . HIS A 1 85 ? 1.582 -11.061 -11.581 1.00 87.38 85 HIS A CA 1
ATOM 681 C C . HIS A 1 85 ? 1.192 -10.763 -13.033 1.00 87.38 85 HIS A C 1
ATOM 683 O O . HIS A 1 85 ? 2.047 -10.710 -13.907 1.00 87.38 85 HIS A O 1
ATOM 689 N N . PHE A 1 86 ? -0.105 -10.559 -13.284 1.00 84.94 86 PHE A N 1
ATOM 690 C CA . PHE A 1 86 ? -0.624 -10.272 -14.619 1.00 84.94 86 PHE A CA 1
ATOM 691 C C . PHE A 1 86 ? -0.556 -8.774 -14.889 1.00 84.94 86 PHE A C 1
ATOM 693 O O . PHE A 1 86 ? -1.404 -8.023 -14.406 1.00 84.94 86 PHE A O 1
ATOM 700 N N . LEU A 1 87 ? 0.463 -8.357 -15.634 1.00 84.94 87 LEU A N 1
ATOM 701 C CA . LEU A 1 87 ? 0.659 -6.968 -16.027 1.00 84.94 87 LEU A CA 1
ATOM 702 C C . LEU A 1 87 ? -0.132 -6.643 -17.295 1.00 84.94 87 LEU A C 1
ATOM 704 O O . LEU A 1 87 ? -0.311 -7.488 -18.174 1.00 84.94 87 LEU A O 1
ATOM 708 N N . VAL A 1 88 ? -0.625 -5.409 -17.388 1.00 81.44 88 VAL A N 1
ATOM 709 C CA . VAL A 1 88 ? -1.347 -4.937 -18.574 1.00 81.44 88 VAL A CA 1
ATOM 710 C C . VAL A 1 88 ? -0.356 -4.729 -19.731 1.00 81.44 88 VAL A C 1
ATOM 712 O O . VAL A 1 88 ? 0.546 -3.889 -19.615 1.00 81.44 88 VAL A O 1
ATOM 715 N N . PRO A 1 89 ? -0.523 -5.418 -20.878 1.00 78.56 89 PRO A N 1
ATOM 716 C CA . PRO A 1 89 ? 0.353 -5.237 -22.030 1.00 78.56 89 PRO A CA 1
ATOM 717 C C . PRO A 1 89 ? 0.323 -3.796 -22.542 1.00 78.56 89 PRO A C 1
ATOM 719 O O . PRO A 1 89 ? -0.742 -3.196 -22.661 1.00 78.56 89 PRO A O 1
ATOM 722 N N . PHE A 1 90 ? 1.493 -3.255 -22.875 1.00 74.12 90 PHE A N 1
ATOM 723 C CA . PHE A 1 90 ? 1.732 -1.889 -23.363 1.00 74.12 90 PHE A CA 1
ATOM 724 C C . PHE A 1 90 ? 1.361 -0.752 -22.393 1.00 74.12 90 PHE A C 1
ATOM 726 O O . PHE A 1 90 ? 1.680 0.399 -22.683 1.00 74.12 90 PHE A O 1
ATOM 733 N N . GLY A 1 91 ? 0.734 -1.060 -21.253 1.00 73.00 91 GLY A N 1
ATOM 734 C CA . GLY A 1 91 ? 0.461 -0.116 -20.166 1.0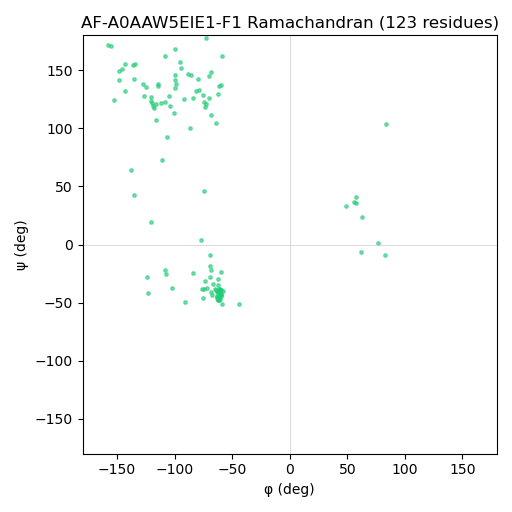0 73.00 91 GLY A CA 1
ATOM 735 C C . GLY A 1 91 ? 1.417 -0.263 -18.980 1.00 73.00 91 GLY A C 1
ATOM 736 O O . GLY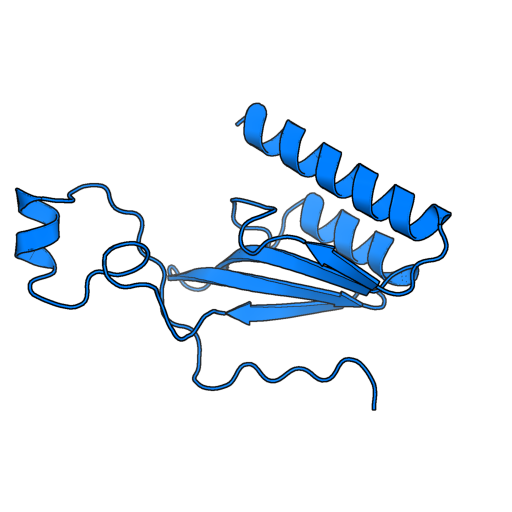 A 1 91 ? 1.817 0.740 -18.401 1.00 73.00 91 GLY A O 1
ATOM 737 N N . GLU A 1 92 ? 1.801 -1.497 -18.641 1.00 74.25 92 GLU A N 1
ATOM 738 C CA . GLU A 1 92 ? 2.673 -1.828 -17.500 1.00 74.25 92 GLU A CA 1
ATOM 739 C C . GLU A 1 92 ? 3.918 -2.631 -17.914 1.00 74.25 92 GLU A C 1
ATOM 741 O O . GLU A 1 92 ? 4.956 -2.528 -17.265 1.00 74.25 92 GLU A O 1
ATOM 746 N N . GLU A 1 93 ? 3.841 -3.404 -19.004 1.00 82.06 93 GLU A N 1
ATOM 747 C CA . GLU A 1 93 ? 4.976 -4.132 -19.587 1.00 82.06 93 GLU A CA 1
ATOM 748 C C . GLU A 1 93 ? 4.914 -4.150 -21.120 1.00 82.06 93 GLU A C 1
ATOM 750 O O . GLU A 1 93 ? 3.835 -4.067 -21.710 1.00 82.06 93 GLU A O 1
ATOM 755 N N . ILE A 1 94 ? 6.058 -4.310 -21.794 1.00 81.88 94 ILE A N 1
ATOM 756 C CA . ILE A 1 94 ? 6.085 -4.506 -23.252 1.00 81.88 94 ILE A CA 1
ATOM 757 C C . ILE A 1 94 ? 6.267 -6.000 -23.579 1.00 81.88 94 ILE A C 1
ATOM 759 O O . ILE A 1 94 ? 7.360 -6.529 -23.361 1.00 81.88 94 ILE A O 1
ATOM 763 N N . PRO A 1 95 ? 5.257 -6.673 -24.169 1.00 74.31 95 PRO A N 1
ATOM 764 C CA . PRO A 1 95 ? 5.274 -8.130 -24.342 1.00 74.31 95 PRO A CA 1
ATOM 765 C C . PRO A 1 95 ? 6.182 -8.624 -25.484 1.00 74.31 95 PRO A C 1
ATOM 767 O O . PRO A 1 95 ? 6.852 -9.645 -25.345 1.00 74.31 95 PRO A O 1
ATOM 770 N N . PHE A 1 96 ? 6.240 -7.916 -26.621 1.00 78.94 96 PHE A N 1
ATOM 771 C CA . PHE A 1 96 ? 7.002 -8.329 -27.812 1.00 78.94 96 PHE A CA 1
ATOM 772 C C . PHE A 1 96 ? 7.806 -7.166 -28.392 1.00 78.94 96 PHE A C 1
ATOM 774 O O . PHE A 1 96 ? 7.450 -6.004 -28.215 1.00 78.94 96 PHE A O 1
ATOM 781 N N . PHE A 1 97 ? 8.889 -7.479 -29.115 1.00 81.50 97 PHE A N 1
ATOM 782 C CA . PHE A 1 97 ? 9.756 -6.491 -29.777 1.00 81.50 97 PHE A CA 1
ATOM 783 C C . PHE A 1 97 ? 10.191 -5.334 -28.863 1.00 81.50 97 PHE A C 1
ATOM 785 O O . PHE A 1 97 ? 10.384 -4.215 -29.334 1.00 81.50 97 PHE A O 1
ATOM 792 N N . LYS A 1 98 ? 10.378 -5.614 -27.563 1.00 76.75 98 LYS A N 1
ATOM 793 C CA . LYS A 1 98 ? 10.614 -4.626 -26.499 1.00 76.75 98 LYS A CA 1
ATOM 794 C C . LYS A 1 98 ? 11.624 -3.549 -26.890 1.00 76.75 98 LYS A C 1
ATOM 796 O O . LYS A 1 98 ? 11.296 -2.371 -26.856 1.00 76.75 98 LYS A O 1
ATOM 801 N N . LYS A 1 99 ? 12.801 -3.941 -27.390 1.00 76.94 99 LYS A N 1
ATOM 802 C CA . LYS A 1 99 ? 13.846 -2.997 -27.832 1.00 76.94 99 LYS A CA 1
ATOM 803 C C . LYS A 1 99 ? 13.388 -2.069 -28.964 1.00 76.94 99 LYS A C 1
ATOM 805 O O . LYS A 1 99 ? 13.740 -0.895 -28.968 1.00 76.94 99 LYS A O 1
ATOM 810 N N . THR A 1 100 ? 12.621 -2.582 -29.921 1.00 80.12 100 THR A N 1
ATOM 811 C CA . THR A 1 100 ? 12.121 -1.810 -31.067 1.00 80.12 100 THR A CA 1
ATOM 812 C C . THR A 1 100 ? 10.975 -0.892 -30.646 1.00 80.12 100 THR A C 1
ATOM 814 O O . THR A 1 100 ? 10.998 0.292 -30.969 1.00 80.12 100 THR A O 1
ATOM 817 N N . ILE A 1 101 ? 10.009 -1.407 -29.880 1.00 77.88 101 ILE A N 1
ATOM 818 C CA . ILE A 1 101 ? 8.875 -0.624 -29.373 1.00 77.88 101 ILE A CA 1
ATOM 819 C C . ILE A 1 101 ? 9.372 0.498 -28.460 1.00 77.88 101 ILE A C 1
ATOM 821 O O . ILE A 1 101 ? 9.011 1.649 -28.677 1.00 77.88 101 ILE A O 1
ATOM 825 N N . GLN A 1 102 ? 10.261 0.206 -27.507 1.00 74.81 102 GLN A N 1
ATOM 826 C CA . GLN A 1 102 ? 10.856 1.232 -26.647 1.00 74.81 102 GLN A CA 1
ATOM 827 C C . GLN A 1 102 ? 11.587 2.288 -27.474 1.00 74.81 102 GLN A C 1
ATOM 829 O O . GLN A 1 102 ? 11.323 3.473 -27.339 1.00 74.81 102 GLN A O 1
ATOM 834 N N . LYS A 1 103 ? 12.477 1.879 -28.384 1.00 78.75 103 LYS A N 1
ATOM 835 C CA . LYS A 1 103 ? 13.312 2.833 -29.120 1.00 78.75 103 LYS A CA 1
ATOM 836 C C . LYS A 1 103 ? 12.514 3.763 -30.039 1.00 78.75 103 LYS A C 1
ATOM 838 O O . LYS A 1 103 ? 12.890 4.923 -30.176 1.00 78.75 103 LYS A O 1
ATOM 843 N N . TYR A 1 104 ? 11.472 3.256 -30.698 1.00 79.88 104 TYR A N 1
ATOM 844 C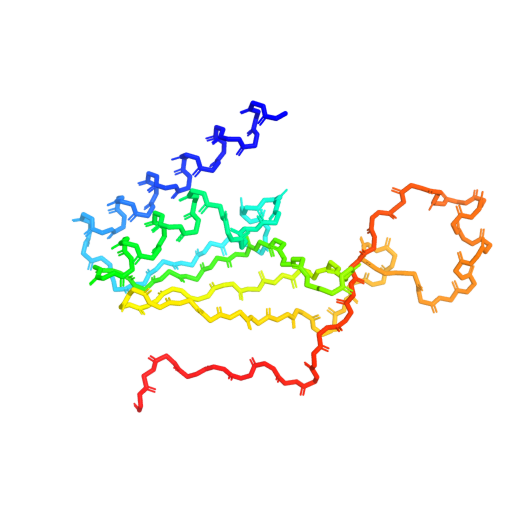 CA . TYR A 1 104 ? 10.784 3.989 -31.767 1.00 79.88 104 TYR A CA 1
ATOM 845 C C . TYR A 1 104 ? 9.390 4.497 -31.392 1.00 79.88 104 TYR A C 1
ATOM 847 O O . TYR A 1 104 ? 8.922 5.443 -32.019 1.00 79.88 104 TYR A O 1
ATOM 855 N N . PHE A 1 105 ? 8.733 3.902 -30.393 1.00 76.19 105 PHE A N 1
ATOM 856 C CA . PHE A 1 105 ? 7.339 4.209 -30.055 1.00 76.19 105 PHE A CA 1
ATOM 857 C C . PHE A 1 105 ? 7.157 4.673 -28.603 1.00 76.19 105 PHE A C 1
ATOM 859 O O . PHE A 1 105 ? 6.409 5.616 -28.370 1.00 76.19 105 PHE A O 1
ATOM 866 N N . LEU A 1 106 ? 7.826 4.041 -27.630 1.00 75.00 106 LEU A N 1
ATOM 867 C CA . LEU A 1 106 ? 7.603 4.262 -26.191 1.00 75.00 106 LEU A CA 1
ATOM 868 C C . LEU A 1 106 ? 8.923 4.329 -25.382 1.00 75.00 106 LEU A C 1
ATOM 870 O O . LEU A 1 106 ? 9.160 3.474 -24.527 1.00 75.00 106 LEU A O 1
ATOM 874 N N . PRO A 1 107 ? 9.800 5.326 -25.613 1.00 66.31 107 PRO A N 1
ATOM 875 C CA . PRO A 1 107 ? 11.148 5.357 -25.023 1.00 66.31 107 PRO A CA 1
ATOM 876 C C . PRO A 1 107 ? 11.191 5.599 -23.512 1.00 66.31 107 PRO A C 1
ATOM 878 O O . PRO A 1 107 ? 12.198 5.290 -22.884 1.00 66.31 107 PRO A O 1
ATOM 881 N N . ASN A 1 108 ? 10.109 6.118 -22.928 1.00 65.19 108 ASN A N 1
ATOM 882 C CA . ASN A 1 108 ? 10.053 6.546 -21.527 1.00 65.19 108 ASN A CA 1
ATOM 883 C C . ASN A 1 108 ? 8.990 5.797 -20.707 1.00 65.19 108 ASN A C 1
ATOM 885 O O . ASN A 1 108 ? 8.545 6.314 -19.682 1.00 65.19 108 ASN A O 1
ATOM 889 N N . ILE A 1 109 ? 8.516 4.633 -21.163 1.00 68.00 109 ILE A N 1
ATOM 890 C CA . ILE A 1 109 ? 7.510 3.890 -20.399 1.00 68.00 109 ILE A CA 1
ATOM 891 C C . ILE A 1 109 ? 8.146 3.314 -19.127 1.00 68.00 109 ILE A C 1
ATOM 893 O O . ILE A 1 109 ? 9.187 2.659 -19.181 1.00 68.00 109 ILE A O 1
ATOM 897 N N . ALA A 1 110 ? 7.542 3.603 -17.975 1.00 66.19 110 ALA A N 1
ATOM 898 C CA . ALA A 1 110 ? 7.904 2.956 -16.723 1.00 66.19 110 ALA A CA 1
ATOM 899 C C . ALA A 1 110 ? 7.339 1.534 -16.748 1.00 66.19 110 ALA A C 1
ATOM 901 O O . ALA A 1 110 ? 6.138 1.357 -16.940 1.00 66.19 110 ALA A O 1
ATOM 902 N N . GLU A 1 111 ? 8.204 0.536 -16.594 1.00 78.44 111 GLU A N 1
ATOM 903 C CA . GLU A 1 111 ? 7.794 -0.865 -16.569 1.00 78.44 111 GLU A CA 1
ATOM 904 C C . GLU A 1 111 ? 7.717 -1.378 -15.137 1.00 78.44 111 GLU A C 1
ATOM 906 O O . GLU A 1 111 ? 8.564 -1.051 -14.300 1.00 78.44 111 GLU A O 1
ATOM 911 N N . PHE A 1 112 ? 6.706 -2.202 -14.882 1.00 85.44 112 PHE A N 1
ATOM 912 C CA . PHE A 1 112 ? 6.626 -2.999 -13.669 1.00 85.44 112 PHE A CA 1
ATOM 913 C C . PHE A 1 112 ? 7.190 -4.398 -13.910 1.00 85.44 112 PHE A C 1
ATOM 915 O O . PHE A 1 112 ? 7.149 -4.935 -15.016 1.00 85.44 112 PHE A O 1
ATOM 922 N N . ASP A 1 113 ? 7.703 -5.002 -12.848 1.00 89.06 113 ASP A N 1
ATOM 923 C CA . ASP A 1 113 ? 8.116 -6.395 -12.810 1.00 89.06 113 ASP A CA 1
ATOM 924 C C . ASP A 1 113 ? 6.940 -7.296 -12.408 1.00 89.06 113 ASP A C 1
ATOM 926 O O . ASP A 1 113 ? 6.091 -6.925 -11.593 1.00 89.06 113 ASP A O 1
ATOM 930 N N . GLN A 1 114 ? 6.904 -8.515 -12.951 1.00 88.25 114 GLN A N 1
ATOM 931 C CA . GLN A 1 114 ? 5.898 -9.514 -12.588 1.00 88.25 114 GLN A CA 1
ATOM 932 C C . GLN A 1 114 ? 6.202 -10.119 -11.207 1.00 88.25 114 GLN A C 1
ATOM 934 O O . GLN A 1 114 ? 7.307 -10.603 -10.947 1.00 88.25 114 GLN A O 1
ATOM 939 N N . GLY A 1 115 ? 5.206 -10.125 -10.319 1.00 84.44 115 GLY A N 1
ATOM 940 C CA . GLY A 1 115 ? 5.238 -10.839 -9.039 1.00 84.44 115 GLY A CA 1
ATOM 941 C C . GLY A 1 115 ? 5.104 -12.367 -9.181 1.00 84.44 115 GLY A C 1
ATOM 942 O O . GLY A 1 115 ? 4.932 -12.879 -10.286 1.00 84.44 115 GLY A O 1
ATOM 943 N N . PRO A 1 116 ? 5.160 -13.140 -8.080 1.00 84.25 116 PRO A N 1
ATOM 944 C CA . PRO A 1 116 ? 4.991 -14.595 -8.116 1.00 84.25 116 PRO A CA 1
ATOM 945 C C . PRO A 1 116 ? 3.558 -15.030 -8.479 1.00 84.25 116 PRO A C 1
ATOM 947 O O . PRO A 1 116 ? 2.573 -14.373 -8.131 1.00 84.25 116 PRO A O 1
ATOM 950 N N . LEU A 1 117 ? 3.443 -16.184 -9.152 1.00 72.94 117 LEU A N 1
ATOM 951 C CA . LEU A 1 117 ? 2.168 -16.817 -9.495 1.00 72.94 117 LEU A CA 1
ATOM 952 C C . LEU A 1 117 ? 1.490 -17.311 -8.201 1.00 72.94 117 LEU A C 1
ATOM 954 O O . LEU A 1 117 ? 1.953 -18.265 -7.587 1.00 72.94 117 LEU A O 1
ATOM 958 N N . GLN A 1 118 ? 0.380 -16.673 -7.824 1.00 63.06 118 GLN A N 1
ATOM 959 C CA . GLN A 1 118 ? -0.326 -16.748 -6.529 1.00 63.06 118 GLN A CA 1
ATOM 960 C C . GLN A 1 118 ? 0.227 -15.834 -5.430 1.00 63.06 118 GLN A C 1
ATOM 962 O O . GLN A 1 118 ? 1.161 -16.160 -4.708 1.00 63.06 118 GLN A O 1
ATOM 967 N N . SER A 1 119 ? -0.510 -14.749 -5.205 1.00 60.94 119 SER A N 1
ATOM 968 C CA . SER A 1 119 ? -0.463 -13.953 -3.981 1.00 60.94 119 SER A CA 1
ATOM 969 C C . SER A 1 119 ? -1.791 -14.152 -3.236 1.00 60.94 119 SER A C 1
ATOM 971 O O . SER A 1 119 ? -2.680 -13.309 -3.298 1.00 60.94 119 SER A O 1
ATOM 973 N N . LYS A 1 120 ? -1.998 -15.330 -2.629 1.00 65.50 120 LYS A N 1
ATOM 974 C CA . LYS A 1 120 ? -3.204 -15.611 -1.826 1.00 65.50 120 LYS A CA 1
ATOM 975 C C . LYS A 1 120 ? -2.997 -15.076 -0.412 1.00 65.50 120 LYS A C 1
ATOM 977 O O . LYS A 1 120 ? -2.032 -15.450 0.244 1.00 65.50 120 LYS A O 1
ATOM 982 N N . TYR A 1 121 ? -3.924 -14.252 0.064 1.00 67.62 121 TYR A N 1
ATOM 983 C CA . TYR A 1 121 ? -3.968 -13.795 1.451 1.00 67.62 121 TYR A CA 1
ATOM 984 C C . TYR A 1 121 ? -5.359 -14.053 2.031 1.00 67.62 121 TYR A C 1
ATOM 986 O O . TYR A 1 121 ? -6.363 -13.837 1.351 1.00 67.62 121 TYR A O 1
ATOM 994 N N . LYS A 1 122 ? -5.421 -14.530 3.278 1.00 70.25 122 LYS A N 1
ATOM 995 C CA . LYS A 1 122 ? -6.673 -14.792 3.990 1.00 70.25 122 LYS A CA 1
ATOM 996 C C . LYS A 1 122 ? -6.846 -13.734 5.074 1.00 70.25 122 LYS A C 1
ATOM 998 O O . LYS A 1 122 ? -5.967 -13.558 5.910 1.00 70.25 122 LYS A O 1
ATOM 1003 N N . LEU A 1 123 ? -7.961 -13.005 5.032 1.00 68.38 123 LEU A N 1
ATOM 1004 C CA . LEU A 1 123 ? -8.211 -11.918 5.980 1.00 68.38 123 LEU A CA 1
ATOM 1005 C C . LEU A 1 123 ? -8.529 -12.434 7.384 1.00 68.38 123 LEU A C 1
ATOM 1007 O O . LEU A 1 123 ? -8.057 -11.832 8.341 1.00 68.38 123 LEU A O 1
ATOM 1011 N N . ASN A 1 124 ? -9.267 -13.539 7.500 1.00 67.50 124 ASN A N 1
ATOM 1012 C CA . ASN A 1 124 ? -9.637 -14.202 8.753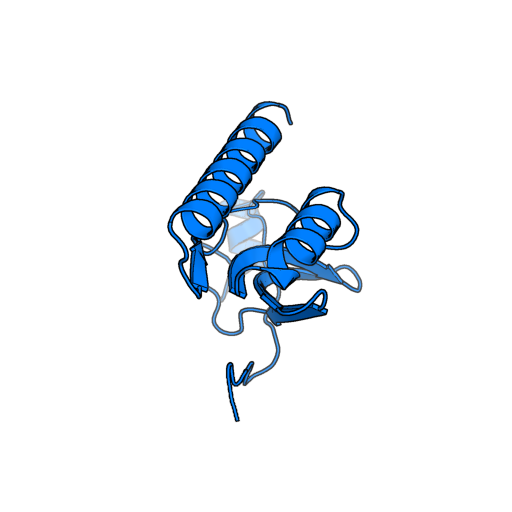 1.00 67.50 124 ASN A CA 1
ATOM 1013 C C . ASN A 1 124 ? -9.450 -15.717 8.601 1.00 67.50 124 ASN A C 1
ATOM 1015 O O . ASN A 1 124 ? -9.517 -16.214 7.477 1.00 67.50 124 ASN A O 1
ATOM 1019 N N . ASP A 1 125 ? -9.231 -16.432 9.703 1.00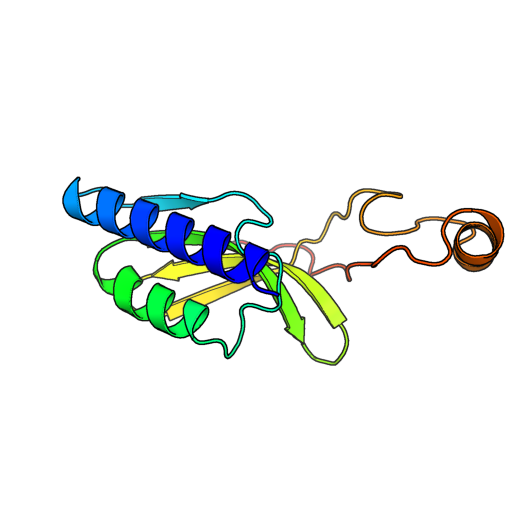 58.09 125 ASP A N 1
ATOM 1020 C CA . ASP A 1 125 ? -9.215 -17.902 9.721 1.00 58.09 125 ASP A CA 1
ATOM 1021 C C . ASP A 1 125 ? -10.585 -18.526 9.422 1.00 58.09 125 ASP A C 1
ATOM 1023 O O . ASP A 1 125 ? -11.621 -17.850 9.596 1.00 58.09 125 ASP A O 1
#

Mean predicted aligned error: 6.25 Å

Radius of gyration: 16.33 Å; Cα contacts (8 Å, |Δi|>4): 196; chains: 1; bounding box: 34×36×47 Å